Protein AF-A0A453QZT2-F1 (afdb_monomer_lite)

Organism: Aegilops tauschii subsp. strangulata (NCBI:txid200361)

Sequence (84 aa):
MFADWSDDNTTILTELFVQQVRAGNRPDKHLTQNAYEEVAKDFKVRTGLEYTKLQLKNKWDKLKTDYSNFRKLKLKETGGGWDY

Foldseek 3Di:
DDPPCDVVLLVLLVVLVVVCVVVVCPVDPDRDPVSLVVSQVVSCVVPVDHDDSVRSVVSVVVVVVVVVVVVVVVDVVVDDDDDD

Radius of gyration: 14.64 Å; chains: 1; bounding box: 40×22×31 Å

InterPro domains:
  IPR024752 Myb/SANT-like domain [PF12776] (5-83)

Secondary structure (DSSP, 8-state):
------HHHHHHHHHHHHHHHHTT--SSSS--HHHHHHHHHHHHHHHS----HHHHHHHHHHHHHHHHHHHHHHHHHH------

Structure (mmCIF, N/CA/C/O backbone):
data_AF-A0A453QZT2-F1
#
_entry.id   AF-A0A453QZT2-F1
#
loop_
_atom_site.group_PDB
_atom_site.id
_atom_site.type_symbol
_atom_site.label_atom_id
_atom_site.label_alt_id
_atom_site.label_comp_id
_atom_site.label_asym_id
_atom_site.label_entity_id
_atom_site.label_seq_id
_atom_site.pdbx_PDB_ins_code
_atom_site.Cartn_x
_atom_site.Cartn_y
_atom_site.Cartn_z
_atom_site.occupancy
_atom_site.B_iso_or_equiv
_atom_site.auth_seq_id
_atom_site.auth_comp_id
_atom_site.auth_asym_id
_atom_site.auth_atom_id
_atom_site.pdbx_PDB_model_num
ATOM 1 N N . MET A 1 1 ? -3.719 14.618 13.559 1.00 36.53 1 MET A N 1
ATOM 2 C CA . MET A 1 1 ? -3.688 13.202 13.982 1.00 36.53 1 MET A CA 1
ATOM 3 C C . MET A 1 1 ? -2.677 12.490 13.099 1.00 36.53 1 MET A C 1
ATOM 5 O O . MET A 1 1 ? -2.865 12.459 11.888 1.00 36.53 1 MET A O 1
ATOM 9 N N . PHE A 1 2 ? -1.554 12.058 13.669 1.00 48.44 2 PHE A N 1
ATOM 10 C CA . PHE A 1 2 ? -0.498 11.359 12.936 1.00 48.44 2 PHE A CA 1
ATOM 11 C C . PHE A 1 2 ? -0.941 9.909 12.730 1.00 48.44 2 PHE A C 1
ATOM 13 O O . PHE A 1 2 ? -1.462 9.295 13.655 1.00 48.44 2 PHE A O 1
ATOM 20 N N . ALA A 1 3 ? -0.808 9.383 11.514 1.00 55.97 3 ALA A N 1
ATOM 21 C CA . ALA A 1 3 ? -1.024 7.959 11.285 1.00 55.97 3 ALA A CA 1
ATOM 22 C C . ALA A 1 3 ? 0.090 7.186 11.999 1.00 55.97 3 ALA A C 1
ATOM 24 O O . ALA A 1 3 ? 1.262 7.399 11.677 1.00 55.97 3 ALA A O 1
ATOM 25 N N . ASP A 1 4 ? -0.271 6.325 12.953 1.00 60.75 4 ASP A N 1
ATOM 26 C CA . ASP A 1 4 ? 0.673 5.422 13.611 1.00 60.75 4 ASP A CA 1
ATOM 27 C C . ASP A 1 4 ? 1.058 4.304 12.635 1.00 60.75 4 ASP A C 1
ATOM 29 O O . ASP A 1 4 ? 0.405 3.264 12.514 1.00 60.75 4 ASP A O 1
ATOM 33 N N . TRP A 1 5 ? 2.078 4.580 11.827 1.00 68.94 5 TRP A N 1
ATOM 34 C CA . TRP A 1 5 ? 2.684 3.593 10.945 1.00 68.94 5 TRP A CA 1
ATOM 35 C C . TRP A 1 5 ? 3.654 2.735 11.752 1.00 68.94 5 TRP A C 1
ATOM 37 O O . TRP A 1 5 ? 4.865 2.856 11.575 1.00 68.94 5 TRP A O 1
ATOM 47 N N . SER A 1 6 ? 3.125 1.875 12.619 1.00 76.56 6 SER A N 1
ATOM 48 C CA . SER A 1 6 ? 3.913 0.799 13.220 1.00 76.56 6 SER A CA 1
ATOM 49 C C . SER A 1 6 ? 4.578 -0.060 12.125 1.00 76.56 6 SER A C 1
ATOM 51 O O . SER A 1 6 ? 4.074 -0.156 10.997 1.00 76.56 6 SER A O 1
ATOM 53 N N . ASP A 1 7 ? 5.732 -0.661 12.425 1.00 75.19 7 ASP A N 1
ATOM 54 C CA . ASP A 1 7 ? 6.500 -1.488 11.475 1.00 75.19 7 ASP A CA 1
ATOM 55 C C . ASP A 1 7 ? 5.649 -2.625 10.881 1.00 75.19 7 ASP A C 1
ATOM 57 O O . ASP A 1 7 ? 5.695 -2.891 9.677 1.00 75.19 7 ASP A O 1
ATOM 61 N N . ASP A 1 8 ? 4.774 -3.206 11.702 1.00 79.44 8 ASP A N 1
ATOM 62 C CA . ASP A 1 8 ? 3.808 -4.234 11.307 1.00 79.44 8 ASP A CA 1
ATOM 63 C C . ASP A 1 8 ? 2.795 -3.712 10.267 1.00 79.44 8 ASP A C 1
ATOM 65 O O . ASP A 1 8 ? 2.686 -4.246 9.161 1.00 79.44 8 ASP A O 1
ATOM 69 N N . ASN A 1 9 ? 2.170 -2.560 10.539 1.00 80.69 9 ASN A N 1
ATOM 70 C CA . ASN A 1 9 ? 1.263 -1.877 9.608 1.00 80.69 9 ASN A CA 1
ATOM 71 C C . ASN A 1 9 ? 1.961 -1.542 8.282 1.00 80.69 9 ASN A C 1
ATOM 73 O O . ASN A 1 9 ? 1.382 -1.665 7.203 1.00 80.69 9 ASN A O 1
ATOM 77 N N . THR A 1 10 ? 3.222 -1.109 8.344 1.00 81.12 10 THR A N 1
ATOM 78 C CA . THR A 1 10 ? 4.012 -0.811 7.143 1.00 81.12 10 THR A CA 1
ATOM 79 C C . THR A 1 10 ? 4.300 -2.075 6.336 1.00 81.12 10 THR A C 1
ATOM 81 O O . THR A 1 10 ? 4.227 -2.029 5.105 1.00 81.12 10 THR A O 1
ATOM 84 N N . THR A 1 11 ? 4.581 -3.192 7.006 1.00 83.94 11 THR A N 1
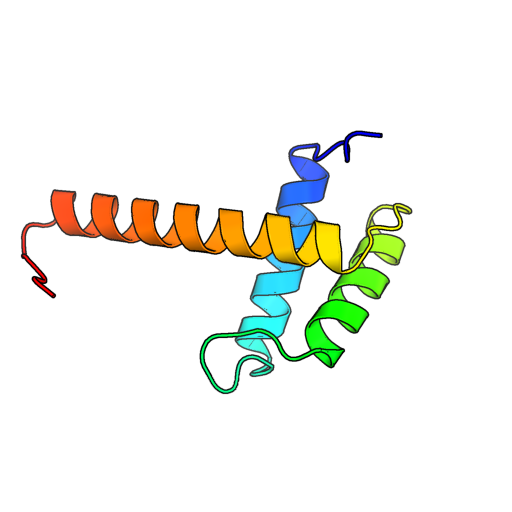ATOM 85 C CA . THR A 1 11 ? 4.845 -4.491 6.378 1.00 83.94 11 THR A CA 1
ATOM 86 C C . THR A 1 11 ? 3.598 -5.018 5.678 1.00 83.94 11 THR A C 1
ATOM 88 O O . THR A 1 11 ? 3.638 -5.233 4.466 1.00 83.94 11 THR A O 1
ATOM 91 N N . ILE A 1 12 ? 2.465 -5.087 6.385 1.00 86.31 12 ILE A N 1
ATOM 92 C CA . ILE A 1 12 ? 1.177 -5.528 5.827 1.00 86.31 12 ILE A CA 1
ATOM 93 C C . ILE A 1 12 ? 0.800 -4.674 4.616 1.00 86.31 12 ILE A C 1
ATOM 95 O O . ILE A 1 12 ? 0.43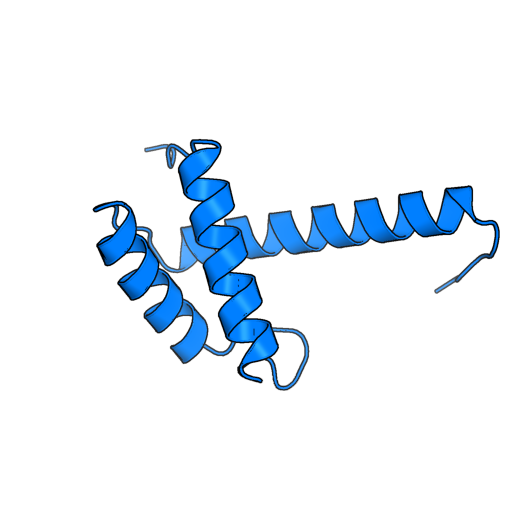1 -5.197 3.564 1.00 86.31 12 ILE A O 1
ATOM 99 N N . LEU A 1 13 ? 0.924 -3.349 4.733 1.00 83.12 13 LEU A N 1
ATOM 100 C CA . LEU A 1 13 ? 0.598 -2.449 3.635 1.00 83.12 13 LEU A CA 1
ATOM 101 C C . LEU A 1 13 ? 1.509 -2.669 2.420 1.00 83.12 13 LEU A C 1
ATOM 103 O O . LEU A 1 13 ? 1.041 -2.675 1.281 1.00 83.12 13 LEU A O 1
ATOM 107 N N . THR A 1 14 ? 2.807 -2.853 2.654 1.00 83.75 14 THR A N 1
ATOM 108 C CA . THR A 1 14 ? 3.777 -3.112 1.585 1.00 83.75 14 THR A CA 1
ATOM 109 C C . THR A 1 14 ? 3.469 -4.432 0.885 1.00 83.75 14 THR A C 1
ATOM 111 O O . THR A 1 14 ? 3.465 -4.473 -0.344 1.00 83.75 14 THR A O 1
ATOM 114 N N . GLU A 1 15 ? 3.131 -5.486 1.630 1.00 86.12 15 GLU A N 1
ATOM 115 C CA . GLU A 1 15 ? 2.704 -6.764 1.058 1.00 86.12 15 GLU A CA 1
ATOM 116 C C . GLU A 1 15 ? 1.443 -6.626 0.203 1.00 86.12 15 GLU A C 1
ATOM 118 O O . GLU A 1 15 ? 1.408 -7.142 -0.914 1.00 86.12 15 GLU A O 1
ATOM 123 N N . LEU A 1 16 ? 0.426 -5.901 0.680 1.00 86.19 16 LEU A N 1
ATOM 124 C CA . LEU A 1 16 ? -0.804 -5.655 -0.082 1.00 86.19 16 LEU A CA 1
ATOM 125 C C . LEU A 1 16 ? -0.516 -4.901 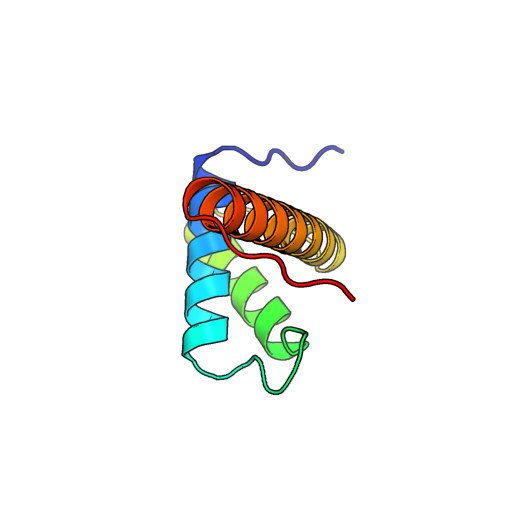-1.384 1.00 86.19 16 LEU A C 1
ATOM 127 O O . LEU A 1 16 ? -1.015 -5.271 -2.448 1.00 86.19 16 LEU A O 1
ATOM 131 N N . PHE A 1 17 ? 0.347 -3.885 -1.339 1.00 81.56 17 PHE A N 1
ATOM 132 C CA . PHE A 1 17 ? 0.770 -3.192 -2.550 1.00 81.56 17 PHE A CA 1
ATOM 133 C C . PHE A 1 17 ? 1.540 -4.105 -3.510 1.00 81.56 17 PHE A C 1
ATOM 135 O O . PHE A 1 17 ? 1.296 -4.060 -4.715 1.00 81.56 17 PHE A O 1
ATOM 142 N N . VAL A 1 18 ? 2.444 -4.950 -3.009 1.00 82.00 18 VAL A N 1
ATOM 143 C CA . VAL A 1 18 ? 3.183 -5.919 -3.834 1.00 82.00 18 VAL A CA 1
ATOM 144 C C . VAL A 1 18 ? 2.232 -6.919 -4.486 1.00 82.00 18 VAL A C 1
ATOM 146 O O . VAL A 1 18 ? 2.395 -7.217 -5.669 1.00 82.00 18 VAL A O 1
ATOM 149 N N . GLN A 1 19 ? 1.220 -7.396 -3.759 1.00 84.38 19 GLN A N 1
ATOM 150 C CA . GLN A 1 19 ? 0.185 -8.272 -4.306 1.00 84.38 19 GLN A CA 1
ATOM 151 C C . GLN A 1 19 ? -0.570 -7.590 -5.448 1.00 84.38 19 GLN A C 1
ATOM 153 O O . GLN A 1 19 ? -0.692 -8.179 -6.519 1.00 84.38 19 GLN A O 1
ATOM 158 N N . GLN A 1 20 ? -0.973 -6.326 -5.285 1.00 81.12 20 GLN A N 1
ATOM 159 C CA . GLN A 1 20 ? -1.654 -5.598 -6.358 1.00 81.12 20 GLN A CA 1
ATOM 160 C C . GLN A 1 20 ? -0.766 -5.322 -7.572 1.00 81.12 20 GLN A C 1
ATOM 162 O O . GLN A 1 20 ? -1.223 -5.405 -8.712 1.00 81.12 20 GLN A O 1
ATOM 167 N N . VAL A 1 21 ? 0.519 -5.030 -7.359 1.00 76.62 21 VAL A N 1
ATOM 168 C CA . VAL A 1 21 ? 1.479 -4.879 -8.461 1.00 76.62 21 VAL A CA 1
ATOM 169 C C . VAL A 1 21 ? 1.663 -6.205 -9.206 1.00 76.62 21 VAL A C 1
ATOM 171 O O . VAL A 1 21 ? 1.673 -6.207 -10.435 1.00 76.62 21 VAL A O 1
ATOM 174 N N . ARG A 1 22 ? 1.761 -7.333 -8.488 1.00 75.69 22 ARG A N 1
ATOM 175 C CA . ARG A 1 22 ? 1.857 -8.679 -9.083 1.00 75.69 22 ARG A CA 1
ATOM 176 C C . ARG A 1 22 ? 0.583 -9.098 -9.812 1.00 75.69 22 ARG A C 1
ATOM 178 O O . ARG A 1 22 ? 0.680 -9.754 -10.840 1.00 75.69 22 ARG A O 1
ATOM 185 N N . ALA A 1 23 ? -0.582 -8.688 -9.317 1.00 75.06 23 ALA A N 1
ATOM 186 C CA . ALA A 1 23 ? -1.876 -8.936 -9.946 1.00 75.06 23 ALA A CA 1
ATOM 187 C C . ALA A 1 23 ? -2.080 -8.156 -11.261 1.00 75.06 23 ALA A C 1
ATOM 189 O O . ALA A 1 23 ? -3.119 -8.291 -11.897 1.00 75.06 23 ALA A O 1
ATOM 190 N N . GLY A 1 24 ? -1.115 -7.327 -11.680 1.00 65.94 24 GLY A N 1
ATOM 191 C CA . GLY A 1 24 ? -1.210 -6.559 -12.922 1.00 65.94 24 GLY A CA 1
ATOM 192 C C . GLY A 1 24 ? -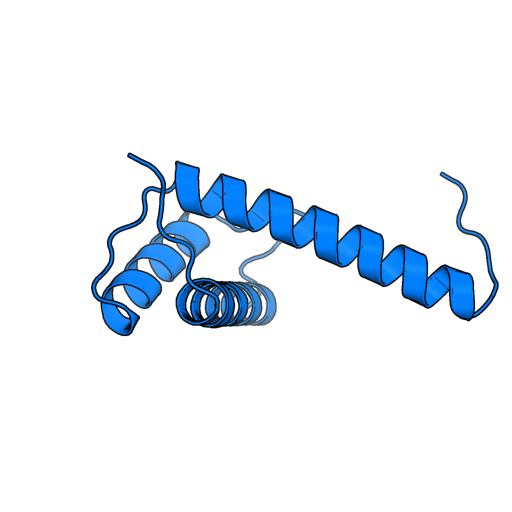2.042 -5.282 -12.798 1.00 65.94 24 GLY A C 1
ATOM 193 O O . GLY A 1 24 ? -2.209 -4.570 -13.784 1.00 65.94 24 GLY A O 1
ATOM 194 N N . ASN A 1 25 ? -2.472 -4.902 -11.587 1.00 65.12 25 ASN A N 1
ATOM 195 C CA . ASN A 1 25 ? -3.197 -3.649 -11.321 1.00 65.12 25 ASN A CA 1
ATOM 196 C C . ASN A 1 25 ? -2.303 -2.392 -11.384 1.00 65.12 25 ASN A C 1
ATOM 198 O O . ASN A 1 25 ? -2.648 -1.317 -10.878 1.00 65.12 25 ASN A O 1
ATOM 202 N N . ARG A 1 26 ? -1.144 -2.522 -12.032 1.00 59.59 26 ARG A N 1
ATOM 203 C CA . ARG A 1 26 ? -0.213 -1.450 -12.363 1.00 59.59 26 ARG A CA 1
ATOM 204 C C . ARG A 1 26 ? 0.030 -1.452 -13.880 1.00 59.59 26 ARG A C 1
ATOM 206 O O . ARG A 1 26 ? 1.087 -1.902 -14.313 1.00 59.59 26 ARG A O 1
ATOM 213 N N . PRO A 1 27 ? -0.923 -0.952 -14.686 1.00 51.16 27 PRO A N 1
ATOM 214 C CA . PRO A 1 27 ? -0.769 -0.905 -16.140 1.00 51.16 27 PRO A CA 1
ATOM 215 C C . PRO A 1 27 ? 0.327 0.071 -16.609 1.00 51.16 27 PRO A C 1
ATOM 217 O O . PRO A 1 27 ? 0.752 -0.017 -17.753 1.00 51.16 27 PRO A O 1
ATOM 220 N N . ASP A 1 28 ? 0.805 0.978 -15.745 1.00 57.22 28 ASP A N 1
ATOM 221 C CA . ASP A 1 28 ? 1.862 1.946 -16.082 1.00 57.22 28 ASP A CA 1
ATOM 222 C C . ASP A 1 28 ? 2.781 2.251 -14.868 1.00 57.22 28 ASP A C 1
ATOM 224 O O . ASP A 1 28 ? 3.487 1.378 -14.361 1.00 57.22 28 ASP A O 1
ATOM 228 N N . LYS A 1 29 ? 2.784 3.480 -14.334 1.00 58.31 29 LYS A N 1
ATOM 229 C CA . LYS A 1 29 ? 3.604 3.896 -13.180 1.00 58.31 29 LYS A CA 1
ATOM 230 C C . LYS A 1 29 ? 2.851 3.953 -11.855 1.00 58.31 29 LYS A C 1
ATOM 232 O O . LYS A 1 29 ? 3.498 3.929 -10.800 1.00 58.31 29 LYS A O 1
ATOM 237 N N . HIS A 1 30 ? 1.520 3.966 -11.888 1.00 59.62 30 HIS A N 1
ATOM 238 C CA . HIS A 1 30 ? 0.652 4.186 -10.729 1.00 59.62 30 HIS A CA 1
ATOM 239 C C . HIS A 1 30 ? -0.287 2.997 -10.488 1.00 59.62 30 HIS A C 1
ATOM 241 O O . H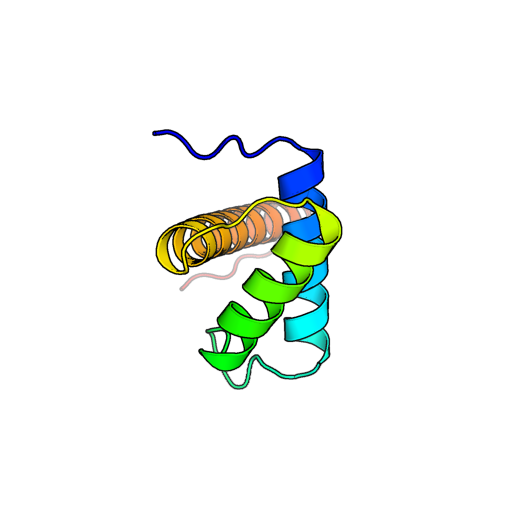IS A 1 30 ? -0.711 2.342 -11.437 1.00 59.62 30 HIS A O 1
ATOM 247 N N . LEU A 1 31 ? -0.614 2.727 -9.218 1.00 67.38 31 LEU A N 1
ATOM 248 C CA . LEU A 1 31 ? -1.745 1.859 -8.885 1.00 67.38 31 LEU A CA 1
ATOM 249 C C . LEU A 1 31 ? -3.036 2.511 -9.378 1.00 67.38 31 LEU A C 1
ATOM 251 O O . LEU A 1 31 ? -3.211 3.729 -9.248 1.00 67.38 31 LEU A O 1
ATOM 255 N N . THR A 1 32 ? -3.931 1.699 -9.931 1.00 71.81 32 THR A N 1
ATOM 256 C CA . THR A 1 32 ? -5.278 2.145 -10.289 1.00 71.81 32 THR A CA 1
ATOM 257 C C . THR A 1 32 ? -6.044 2.565 -9.037 1.00 71.81 32 THR A C 1
ATOM 259 O O . THR A 1 32 ? -5.728 2.157 -7.917 1.00 71.81 32 THR A O 1
ATOM 262 N N . GLN A 1 33 ? -7.066 3.403 -9.208 1.00 72.88 33 GLN A N 1
ATOM 263 C CA . GLN A 1 33 ? -7.913 3.813 -8.090 1.00 72.88 33 GLN A CA 1
ATOM 264 C C . GLN A 1 33 ? -8.539 2.604 -7.376 1.00 72.88 33 GLN A C 1
ATOM 266 O O . GLN A 1 33 ? -8.460 2.548 -6.152 1.00 72.88 33 GLN A O 1
ATOM 271 N N . ASN A 1 34 ? -9.022 1.611 -8.131 1.00 77.69 34 ASN A N 1
ATOM 272 C CA . ASN A 1 34 ? -9.503 0.343 -7.581 1.00 77.69 34 ASN A CA 1
ATOM 273 C C . ASN A 1 34 ? -8.461 -0.339 -6.697 1.00 77.69 34 ASN A C 1
ATOM 275 O O . ASN A 1 34 ? -8.794 -0.795 -5.613 1.00 77.69 34 ASN A O 1
ATOM 279 N N . ALA A 1 35 ? -7.193 -0.371 -7.107 1.00 79.19 35 ALA A N 1
ATOM 280 C CA . ALA A 1 35 ? -6.167 -1.019 -6.304 1.00 79.19 35 ALA A CA 1
ATOM 281 C C . ALA A 1 35 ? -5.916 -0.299 -4.970 1.00 79.19 35 ALA A C 1
ATOM 283 O O . ALA A 1 35 ? -5.633 -0.959 -3.977 1.00 79.19 35 ALA A O 1
ATOM 284 N N . TYR A 1 36 ? -6.063 1.031 -4.905 1.00 80.38 36 TYR A N 1
ATOM 285 C CA . TYR A 1 36 ? -6.022 1.742 -3.620 1.00 80.38 36 TYR A CA 1
ATOM 286 C C . TYR A 1 36 ? -7.232 1.431 -2.738 1.00 80.38 36 TYR A C 1
ATOM 288 O O . TYR A 1 36 ? -7.073 1.348 -1.524 1.00 80.38 36 TYR A O 1
ATOM 296 N N . GLU A 1 37 ? -8.421 1.281 -3.321 1.00 82.00 37 GLU A N 1
ATOM 297 C CA . GLU A 1 37 ? -9.640 0.941 -2.577 1.00 82.00 37 GLU A CA 1
ATOM 298 C C . GLU A 1 37 ? -9.588 -0.489 -2.030 1.00 82.00 37 GLU A C 1
ATOM 300 O O . GLU A 1 37 ? -9.912 -0.710 -0.866 1.00 82.00 37 GLU A O 1
ATOM 305 N N . GLU A 1 38 ? -9.098 -1.436 -2.827 1.00 83.50 38 GLU A N 1
ATOM 306 C CA . GLU A 1 38 ? -8.904 -2.821 -2.397 1.00 83.50 38 GLU A CA 1
ATOM 307 C C . GLU A 1 38 ? -7.810 -2.912 -1.327 1.00 83.50 38 GLU A C 1
ATOM 309 O O . GLU A 1 38 ? -8.038 -3.499 -0.277 1.00 83.50 38 GLU A O 1
ATOM 314 N N . VAL A 1 39 ? -6.667 -2.231 -1.504 1.00 84.75 39 VAL A N 1
ATOM 315 C CA . VAL A 1 39 ? -5.633 -2.159 -0.453 1.00 84.75 39 VAL A CA 1
ATOM 316 C C . VAL A 1 39 ? -6.188 -1.534 0.823 1.00 84.75 39 VAL A C 1
ATOM 318 O O . VAL A 1 39 ? -5.884 -2.027 1.900 1.00 84.75 39 VAL A O 1
ATOM 321 N N . ALA A 1 40 ? -7.009 -0.482 0.738 1.00 84.62 40 ALA A N 1
ATOM 322 C CA . ALA A 1 40 ? -7.626 0.126 1.916 1.00 84.62 40 ALA A CA 1
ATOM 323 C C . ALA A 1 40 ? -8.566 -0.848 2.643 1.00 84.62 40 ALA A C 1
ATOM 325 O O . ALA A 1 40 ? -8.530 -0.928 3.872 1.00 84.62 40 ALA A O 1
ATOM 326 N N . LYS A 1 41 ? -9.384 -1.601 1.895 1.00 86.00 41 LYS A N 1
ATOM 327 C CA . LYS A 1 41 ? -10.277 -2.626 2.450 1.00 86.00 41 LYS A CA 1
ATOM 328 C C . LYS A 1 41 ? -9.496 -3.757 3.105 1.00 86.00 41 LYS A C 1
ATOM 330 O O . LYS A 1 41 ? -9.731 -4.033 4.277 1.00 86.00 41 LYS A O 1
ATOM 335 N N . ASP A 1 42 ? -8.562 -4.374 2.388 1.00 86.00 42 ASP A N 1
ATOM 336 C CA . ASP A 1 42 ? -7.734 -5.460 2.917 1.00 86.00 42 ASP A CA 1
ATOM 337 C C . ASP A 1 42 ? -6.928 -5.006 4.131 1.00 86.00 42 ASP A C 1
ATOM 339 O O . ASP A 1 42 ? -6.850 -5.707 5.139 1.00 86.00 42 ASP A O 1
ATOM 343 N N . PHE A 1 43 ? -6.371 -3.796 4.075 1.00 85.50 43 PHE A N 1
ATOM 344 C CA . PHE A 1 43 ? -5.629 -3.227 5.187 1.00 85.50 43 PHE A CA 1
ATOM 345 C C . PHE A 1 43 ? -6.517 -3.048 6.424 1.00 85.50 43 PHE A C 1
ATOM 347 O O . PHE A 1 43 ? -6.120 -3.441 7.523 1.00 85.50 43 PHE A O 1
ATOM 354 N N . LYS A 1 44 ? -7.742 -2.537 6.247 1.00 85.94 44 LYS A N 1
ATOM 355 C CA . LYS A 1 44 ? -8.737 -2.423 7.320 1.00 85.94 44 LYS A CA 1
ATOM 356 C C . LYS A 1 44 ? -9.149 -3.788 7.870 1.00 85.94 44 LYS A C 1
ATOM 358 O O . LYS A 1 44 ? -9.309 -3.919 9.075 1.00 85.94 44 LYS A O 1
ATOM 363 N N . VAL A 1 45 ? -9.287 -4.810 7.027 1.00 87.00 45 VAL A N 1
ATOM 364 C CA . VAL A 1 45 ? -9.610 -6.180 7.467 1.00 87.00 45 VAL A CA 1
ATOM 365 C C . VAL A 1 45 ? -8.466 -6.787 8.284 1.00 87.00 45 VAL A C 1
ATOM 367 O O . VAL A 1 45 ? -8.715 -7.442 9.291 1.00 87.00 45 VAL A O 1
ATOM 370 N N . ARG A 1 46 ? -7.213 -6.555 7.877 1.00 84.00 46 ARG A N 1
ATOM 371 C CA . ARG A 1 46 ? -6.016 -7.130 8.515 1.00 84.00 46 ARG A CA 1
ATOM 372 C C . ARG A 1 46 ? -5.651 -6.444 9.830 1.00 84.00 46 ARG A C 1
ATOM 374 O O . ARG A 1 46 ? -5.244 -7.117 10.766 1.00 84.00 46 ARG A O 1
ATOM 381 N N . THR A 1 47 ? -5.779 -5.120 9.887 1.00 80.12 47 THR A N 1
ATOM 382 C CA . THR A 1 47 ? -5.296 -4.304 11.017 1.00 80.12 47 THR A CA 1
ATOM 383 C C . THR A 1 47 ? -6.418 -3.705 11.863 1.00 80.12 47 THR A C 1
ATOM 385 O O . THR A 1 47 ? -6.169 -3.209 12.957 1.00 80.12 47 THR A O 1
ATOM 388 N N . GLY A 1 48 ? -7.655 -3.693 11.358 1.00 81.75 48 GLY A N 1
ATOM 389 C CA . GLY A 1 48 ? -8.767 -2.946 11.951 1.00 81.75 48 GLY A CA 1
ATOM 390 C C . GLY A 1 48 ? -8.677 -1.428 11.754 1.00 81.75 48 GLY A C 1
ATOM 391 O O . GLY A 1 48 ? -9.584 -0.710 12.173 1.00 81.75 48 GLY A O 1
ATOM 392 N N . LEU A 1 49 ? -7.612 -0.919 11.123 1.00 80.75 49 LEU A N 1
ATOM 393 C CA . LEU A 1 49 ? -7.350 0.510 10.981 1.00 80.75 49 LEU A CA 1
ATOM 394 C C . LEU A 1 49 ? -7.840 1.027 9.629 1.00 80.75 49 LEU A C 1
ATOM 396 O O . LEU A 1 49 ? -7.521 0.487 8.570 1.00 80.75 49 LEU A O 1
ATOM 400 N N . GLU A 1 50 ? -8.594 2.122 9.659 1.00 79.56 50 GLU A N 1
ATOM 401 C CA . GLU A 1 50 ? -9.049 2.798 8.450 1.00 79.56 50 GLU A CA 1
ATOM 402 C C . GLU A 1 50 ? -8.079 3.923 8.081 1.00 79.56 50 GLU A C 1
ATOM 404 O O . GLU A 1 50 ? -8.002 4.951 8.757 1.00 79.56 50 GLU A O 1
ATOM 409 N N . TYR A 1 51 ? -7.338 3.733 6.989 1.00 78.38 51 TYR A N 1
ATOM 410 C CA . TYR A 1 51 ? -6.532 4.796 6.400 1.00 78.38 51 TYR A CA 1
ATOM 411 C C . TYR A 1 51 ? -7.220 5.406 5.187 1.00 78.38 51 TYR A C 1
ATOM 413 O O . TYR A 1 51 ? -7.753 4.724 4.313 1.00 78.38 51 TYR A O 1
ATOM 421 N N . THR A 1 52 ? -7.142 6.729 5.103 1.00 80.38 52 THR A N 1
ATOM 422 C CA . THR A 1 52 ? -7.635 7.483 3.953 1.00 80.38 52 THR A CA 1
ATOM 423 C C . THR A 1 52 ? -6.759 7.236 2.725 1.00 80.38 52 THR A C 1
ATOM 425 O O . THR A 1 52 ? -5.543 7.039 2.816 1.00 80.38 52 THR A O 1
ATOM 428 N N . LYS A 1 53 ? -7.355 7.358 1.534 1.00 78.25 53 LYS A N 1
ATOM 429 C CA . LYS A 1 53 ? -6.637 7.285 0.249 1.00 78.25 53 LYS A CA 1
ATOM 430 C C . LYS A 1 53 ? -5.411 8.206 0.204 1.00 78.25 53 LYS A C 1
ATOM 432 O O . LYS A 1 53 ? -4.392 7.847 -0.381 1.00 78.25 53 LYS A O 1
ATOM 437 N N . LEU A 1 54 ? -5.482 9.379 0.838 1.00 81.06 54 LEU A N 1
ATOM 438 C CA . LEU A 1 54 ? -4.364 10.319 0.910 1.00 81.06 54 LEU A CA 1
ATOM 439 C C . LEU A 1 54 ? -3.199 9.769 1.749 1.00 81.06 54 LEU A C 1
ATOM 441 O O . LEU A 1 54 ? -2.045 9.912 1.348 1.00 81.06 54 LEU A O 1
ATOM 445 N N . GLN A 1 55 ? -3.477 9.116 2.879 1.00 82.88 55 GLN A N 1
ATOM 446 C CA . GLN A 1 55 ? -2.451 8.475 3.710 1.00 82.88 55 GLN A CA 1
ATOM 447 C C . GLN A 1 55 ? -1.772 7.325 2.959 1.00 82.88 55 GLN A C 1
ATOM 449 O O . GLN A 1 55 ? -0.543 7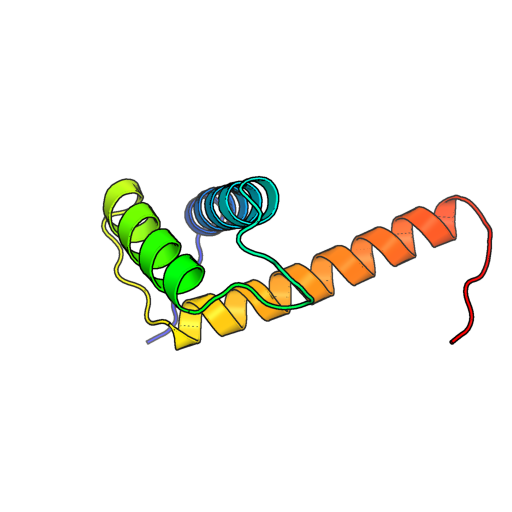.269 2.907 1.00 82.88 55 GLN A O 1
ATOM 454 N N . LEU A 1 56 ? -2.563 6.477 2.298 1.00 81.88 56 LEU A N 1
ATOM 455 C CA . LEU A 1 56 ? -2.066 5.377 1.469 1.00 81.88 56 LEU A CA 1
ATOM 456 C C . LEU A 1 56 ? -1.204 5.880 0.306 1.00 81.88 56 LEU A C 1
ATOM 458 O O . LEU A 1 56 ? -0.122 5.351 0.061 1.00 81.88 56 LEU A O 1
ATOM 462 N N . LYS A 1 57 ? -1.643 6.947 -0.373 1.00 81.12 57 LYS A N 1
ATOM 463 C CA . LYS A 1 57 ? -0.895 7.573 -1.469 1.00 81.12 57 LYS A CA 1
ATOM 464 C C . LYS A 1 57 ? 0.441 8.146 -0.995 1.00 81.12 57 LYS A C 1
ATOM 466 O O . LYS A 1 57 ? 1.454 7.906 -1.643 1.00 81.12 57 LYS A O 1
ATOM 471 N N . ASN A 1 58 ? 0.458 8.864 0.130 1.00 83.75 58 ASN A N 1
ATOM 472 C CA . ASN A 1 58 ? 1.696 9.396 0.708 1.00 83.75 58 ASN A CA 1
ATOM 473 C C . ASN A 1 58 ? 2.669 8.274 1.094 1.00 83.75 58 ASN A C 1
ATOM 475 O O . ASN A 1 58 ? 3.860 8.352 0.795 1.00 83.75 58 ASN A O 1
ATOM 479 N N . LYS A 1 59 ? 2.167 7.201 1.717 1.00 84.12 59 LYS A N 1
ATOM 480 C CA . LYS A 1 59 ? 2.992 6.049 2.097 1.00 84.12 59 LYS A CA 1
ATOM 481 C C . LYS A 1 59 ? 3.546 5.321 0.871 1.00 84.12 59 LYS A C 1
ATOM 483 O O . LYS A 1 59 ? 4.736 5.022 0.841 1.00 84.12 59 LYS A O 1
ATOM 488 N N . TRP A 1 60 ? 2.725 5.108 -0.157 1.00 82.12 60 TRP A N 1
ATOM 489 C CA . TRP A 1 60 ? 3.153 4.542 -1.439 1.00 82.12 60 TRP A CA 1
ATOM 490 C C . TRP A 1 60 ? 4.236 5.387 -2.118 1.00 82.12 60 TRP A C 1
ATOM 492 O O . TRP A 1 60 ? 5.205 4.849 -2.654 1.00 82.12 60 TRP A O 1
ATOM 502 N N . ASP A 1 61 ? 4.108 6.715 -2.087 1.00 82.56 61 ASP A N 1
ATOM 503 C CA . ASP A 1 61 ? 5.109 7.600 -2.680 1.00 82.56 61 ASP A CA 1
ATOM 504 C C . ASP A 1 61 ? 6.460 7.527 -1.957 1.00 82.56 61 ASP A C 1
ATOM 506 O O . ASP A 1 61 ? 7.512 7.392 -2.593 1.00 82.56 61 ASP A O 1
ATOM 510 N N . LYS A 1 62 ? 6.413 7.472 -0.621 1.00 84.06 62 LYS A N 1
ATOM 511 C CA . LYS A 1 62 ? 7.592 7.236 0.214 1.00 84.06 62 LYS A CA 1
ATOM 512 C C . LYS A 1 62 ? 8.230 5.875 -0.081 1.00 84.06 62 LYS A C 1
ATOM 514 O O . LYS A 1 62 ? 9.436 5.822 -0.286 1.00 84.06 62 LYS A O 1
ATOM 519 N N . LEU A 1 63 ? 7.437 4.804 -0.185 1.00 81.31 63 LEU A N 1
ATOM 520 C CA . LEU A 1 63 ? 7.920 3.454 -0.514 1.00 81.31 63 LEU A CA 1
ATOM 521 C C . LEU A 1 63 ? 8.579 3.384 -1.897 1.00 81.31 63 LEU A C 1
ATOM 523 O O . LEU A 1 63 ? 9.622 2.757 -2.041 1.00 81.31 63 LEU A O 1
ATOM 527 N N . LYS A 1 64 ? 8.028 4.058 -2.917 1.00 79.94 64 LYS A N 1
ATOM 528 C CA . LYS A 1 64 ? 8.684 4.145 -4.236 1.00 79.94 64 LYS A CA 1
ATOM 529 C C . LYS A 1 64 ? 10.022 4.866 -4.158 1.00 79.94 64 LYS A C 1
ATOM 531 O O . LYS A 1 64 ? 10.970 4.441 -4.813 1.00 79.94 64 LYS A O 1
ATOM 536 N N . THR A 1 65 ? 10.083 5.969 -3.413 1.00 82.25 65 THR A N 1
ATOM 537 C CA . THR A 1 65 ? 11.323 6.732 -3.231 1.00 82.25 65 THR A CA 1
ATOM 538 C C . THR A 1 65 ? 12.371 5.878 -2.532 1.00 82.25 65 THR A C 1
ATOM 540 O O . THR A 1 65 ? 13.496 5.783 -3.014 1.00 82.25 65 THR A O 1
ATOM 543 N N . ASP A 1 66 ? 11.978 5.193 -1.460 1.00 80.19 66 ASP A N 1
ATOM 544 C CA . ASP A 1 66 ? 12.848 4.299 -0.703 1.00 80.19 66 ASP A CA 1
ATOM 545 C C . ASP A 1 66 ? 13.340 3.127 -1.562 1.00 80.19 66 ASP A C 1
ATOM 547 O O . ASP A 1 66 ? 14.539 2.898 -1.669 1.00 80.19 66 ASP A O 1
ATOM 551 N N . TYR A 1 67 ? 12.445 2.484 -2.318 1.00 80.00 67 TYR A N 1
ATOM 552 C CA . TYR A 1 67 ? 12.804 1.433 -3.271 1.00 80.00 67 TYR A CA 1
ATOM 553 C C . TYR A 1 67 ? 13.727 1.935 -4.389 1.00 80.00 67 TYR A C 1
ATOM 555 O O . TYR A 1 67 ? 14.661 1.239 -4.782 1.00 80.00 67 TYR A O 1
ATOM 563 N N . SER A 1 68 ? 13.501 3.145 -4.908 1.00 78.44 68 SER A N 1
ATOM 564 C CA . SER A 1 68 ? 14.376 3.764 -5.910 1.00 78.44 68 SER A CA 1
ATOM 565 C C . SER A 1 68 ? 15.763 4.040 -5.333 1.00 78.44 68 SER A C 1
ATOM 567 O O . SER A 1 68 ? 16.765 3.732 -5.977 1.00 78.44 68 SER A O 1
ATOM 569 N N . ASN A 1 69 ? 15.834 4.543 -4.099 1.00 78.19 69 ASN A N 1
ATOM 570 C CA . ASN A 1 69 ? 17.087 4.748 -3.378 1.00 78.19 69 ASN A CA 1
ATOM 571 C C . ASN A 1 69 ? 17.796 3.417 -3.109 1.00 78.19 69 ASN A C 1
ATOM 573 O O . ASN A 1 69 ? 18.973 3.294 -3.427 1.00 78.19 69 ASN A O 1
ATOM 577 N N . PHE A 1 70 ? 17.086 2.396 -2.628 1.00 76.75 70 PHE A N 1
ATOM 578 C CA . PHE A 1 70 ? 17.621 1.051 -2.430 1.00 76.75 70 PHE A CA 1
ATOM 579 C C . PHE A 1 70 ? 18.141 0.450 -3.737 1.00 76.75 70 PHE A C 1
ATOM 581 O O . PHE A 1 70 ? 19.251 -0.072 -3.781 1.00 76.75 70 PHE A O 1
ATOM 588 N N . ARG A 1 71 ? 17.385 0.580 -4.834 1.00 76.00 71 ARG A N 1
ATOM 589 C CA . ARG A 1 71 ? 17.802 0.129 -6.166 1.00 76.00 71 ARG A CA 1
ATOM 590 C C . ARG A 1 71 ? 19.046 0.875 -6.640 1.00 76.00 71 ARG A C 1
ATOM 592 O O . ARG A 1 71 ? 19.944 0.231 -7.167 1.00 76.00 71 ARG A O 1
ATOM 599 N N . LYS A 1 72 ? 19.122 2.195 -6.435 1.00 74.44 72 LYS A N 1
ATOM 600 C CA . LYS A 1 72 ? 20.311 3.008 -6.743 1.00 74.44 72 LYS A CA 1
ATOM 601 C C . LYS A 1 72 ? 21.517 2.588 -5.906 1.00 74.44 72 LYS A C 1
ATOM 603 O O . LYS A 1 72 ? 22.596 2.460 -6.464 1.00 74.44 72 LYS A O 1
ATOM 608 N N . LEU A 1 73 ? 21.345 2.345 -4.607 1.00 73.81 73 LEU A N 1
ATOM 609 C CA . LEU A 1 73 ? 22.410 1.882 -3.711 1.00 73.81 73 LEU A CA 1
ATOM 610 C C . LEU A 1 73 ? 22.913 0.490 -4.121 1.00 73.81 73 LEU A C 1
ATOM 612 O O . LEU A 1 73 ? 24.108 0.322 -4.337 1.00 73.81 73 LEU A O 1
ATOM 616 N N . LYS A 1 74 ? 22.002 -0.463 -4.356 1.00 65.56 74 LYS A N 1
ATOM 617 C CA . LYS A 1 74 ? 22.311 -1.798 -4.895 1.00 65.56 74 LYS A CA 1
ATOM 618 C C . LYS A 1 74 ? 23.053 -1.736 -6.236 1.00 65.56 74 LYS A C 1
ATOM 620 O O . LYS A 1 74 ? 24.019 -2.471 -6.428 1.00 65.56 74 LYS A O 1
ATOM 625 N N . LEU A 1 75 ? 22.622 -0.867 -7.159 1.00 60.69 75 LEU A N 1
ATOM 626 C CA . LEU A 1 75 ? 23.312 -0.667 -8.442 1.00 60.69 75 LEU A CA 1
ATOM 627 C C . LEU A 1 75 ? 24.698 -0.040 -8.247 1.00 60.69 75 LEU A C 1
ATOM 629 O O . LEU A 1 75 ? 25.648 -0.431 -8.917 1.00 60.69 75 LEU A O 1
ATOM 633 N N . LYS A 1 76 ? 24.822 0.920 -7.323 1.00 58.47 76 LYS A N 1
ATOM 634 C CA . LYS A 1 76 ? 26.071 1.635 -7.038 1.00 58.47 76 LYS A CA 1
ATOM 635 C C . LYS A 1 76 ? 27.126 0.731 -6.389 1.00 58.47 76 LYS A C 1
ATOM 637 O O . LYS A 1 76 ? 28.299 0.901 -6.696 1.00 58.47 76 LYS A O 1
ATOM 642 N N . GLU A 1 77 ? 26.727 -0.253 -5.580 1.00 55.75 77 GLU A N 1
ATOM 643 C CA . GLU A 1 77 ? 27.623 -1.310 -5.068 1.00 55.75 77 GLU A CA 1
ATOM 644 C C . GLU A 1 77 ? 28.071 -2.309 -6.149 1.00 55.75 77 GLU A C 1
ATOM 646 O O . GLU A 1 77 ? 29.122 -2.925 -6.008 1.00 55.75 77 GLU A O 1
ATOM 651 N N . THR A 1 78 ? 27.315 -2.451 -7.245 1.00 52.09 78 THR A N 1
ATOM 652 C CA . THR A 1 78 ? 27.645 -3.381 -8.346 1.00 52.09 78 THR A CA 1
ATOM 653 C C . THR A 1 78 ? 28.437 -2.712 -9.482 1.00 52.09 78 THR A C 1
ATOM 655 O O . THR A 1 78 ? 28.968 -3.405 -10.340 1.00 52.09 78 THR A O 1
ATOM 658 N N . GLY A 1 79 ? 28.587 -1.382 -9.471 1.00 58.56 79 GLY A N 1
ATOM 659 C CA . GLY A 1 79 ? 29.320 -0.637 -10.496 1.00 58.56 79 GLY A CA 1
ATOM 660 C C . GLY A 1 79 ? 28.591 -0.606 -11.846 1.00 58.56 79 GLY A C 1
ATOM 661 O O . GLY A 1 79 ? 28.488 -1.605 -12.546 1.00 58.56 79 GLY A O 1
ATOM 662 N N . GLY A 1 80 ? 28.112 0.568 -12.257 1.00 48.75 80 GLY A N 1
ATOM 663 C CA . GLY A 1 80 ? 27.588 0.763 -13.612 1.00 48.75 80 GLY A CA 1
ATOM 664 C C . GLY A 1 80 ? 26.524 1.844 -13.669 1.00 48.75 80 GLY A C 1
ATOM 665 O O . GLY A 1 80 ? 25.393 1.633 -13.234 1.00 48.75 80 GLY A O 1
ATOM 666 N N . GLY A 1 81 ? 26.915 3.014 -14.172 1.00 51.91 81 GLY A N 1
ATOM 667 C CA . GLY A 1 81 ? 26.064 4.189 -14.289 1.00 51.91 81 GLY A CA 1
ATOM 668 C C . GLY A 1 81 ? 24.787 3.943 -15.087 1.00 51.91 81 GLY A C 1
ATOM 669 O O . GLY A 1 81 ? 24.777 3.198 -16.058 1.00 51.91 81 GLY A O 1
ATOM 670 N N . TRP A 1 82 ? 23.732 4.641 -14.686 1.00 48.84 82 TRP A N 1
ATOM 671 C CA . TRP A 1 82 ? 22.674 5.046 -15.598 1.00 48.84 82 TRP A CA 1
ATOM 672 C C . TRP A 1 82 ? 22.376 6.509 -15.305 1.00 48.84 82 TRP A C 1
ATOM 674 O O . TRP A 1 82 ? 21.728 6.849 -14.313 1.00 48.84 82 TRP A O 1
ATOM 684 N N . ASP A 1 83 ? 22.988 7.329 -16.150 1.00 48.19 83 ASP A N 1
ATOM 685 C CA . ASP A 1 83 ? 22.722 8.739 -16.382 1.00 48.19 83 ASP A CA 1
ATOM 686 C C . ASP A 1 83 ? 21.319 8.882 -16.999 1.00 48.19 83 ASP A C 1
ATOM 688 O O . ASP A 1 83 ? 20.968 8.134 -17.919 1.00 48.19 83 ASP A O 1
ATOM 692 N N . TYR A 1 84 ? 20.512 9.792 -16.457 1.00 40.72 84 TYR A N 1
ATOM 693 C CA . TYR A 1 84 ? 19.393 10.425 -17.154 1.00 40.72 84 TYR A CA 1
ATOM 694 C C . TYR A 1 84 ? 19.187 11.826 -16.588 1.00 40.72 84 TYR A C 1
ATOM 696 O O . TYR A 1 84 ? 19.176 11.942 -15.337 1.00 40.72 84 TYR A O 1
#

pLDDT: mean 73.79, std 12.42, range [36.53, 87.0]